Protein AF-A0A350V5U7-F1 (afdb_monomer_lite)

Sequence (129 aa):
MAKYIITFSILLFSSTVFSTGNGWLDVSGGTNSSVKTLCEFQNVLYAGGSFMNAGNNLSEKIARWDGAVWSSVGGGLNGDVNTLAVFNNELVAAGSFTAAGGTVAALNIAKWNGTTWTDLGSGLNGQVF

pLDDT: mean 86.07, std 17.78, range [37.72, 98.38]

Radius of gyration: 21.62 Å; chains: 1; bounding box: 31×35×88 Å

Structure (mmCIF, N/CA/C/O backbone):
data_AF-A0A350V5U7-F1
#
_entry.id   AF-A0A350V5U7-F1
#
loop_
_atom_site.group_PDB
_atom_site.id
_atom_site.type_symbol
_atom_site.label_atom_id
_atom_site.label_alt_id
_atom_site.label_comp_id
_atom_site.label_asym_id
_atom_site.label_entity_id
_atom_site.label_seq_id
_atom_site.pdbx_PDB_ins_code
_atom_site.Cartn_x
_atom_site.Cartn_y
_atom_site.Cartn_z
_atom_site.occupancy
_atom_site.B_iso_or_equiv
_atom_site.auth_seq_id
_atom_site.auth_comp_id
_atom_site.auth_asym_id
_atom_site.auth_atom_id
_atom_site.pdbx_PDB_model_num
ATOM 1 N N . MET A 1 1 ? 5.859 17.876 -71.887 1.00 47.66 1 MET A N 1
ATOM 2 C CA . MET A 1 1 ? 6.618 17.521 -70.669 1.00 47.66 1 MET A CA 1
ATOM 3 C C . MET A 1 1 ? 6.091 18.357 -69.515 1.00 47.66 1 MET A C 1
ATOM 5 O O . MET A 1 1 ? 6.338 19.551 -69.496 1.00 47.66 1 MET A O 1
ATOM 9 N N . ALA A 1 2 ? 5.349 17.751 -68.593 1.00 38.28 2 ALA A N 1
ATOM 10 C CA . ALA A 1 2 ? 5.038 18.321 -67.284 1.00 38.28 2 ALA A CA 1
ATOM 11 C C . ALA A 1 2 ? 4.915 17.136 -66.314 1.00 38.28 2 ALA A C 1
ATOM 13 O O . ALA A 1 2 ? 4.120 16.228 -66.547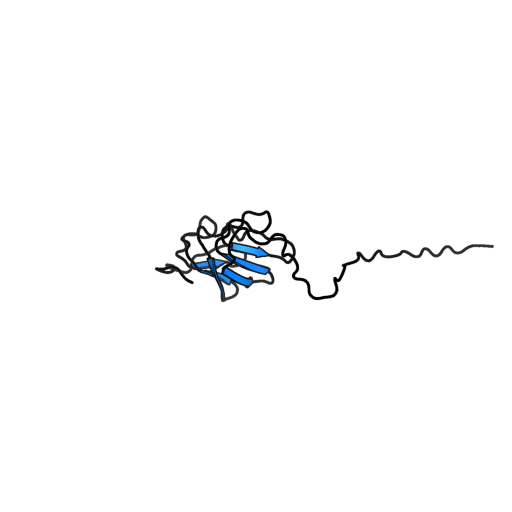 1.00 38.28 2 ALA A O 1
ATOM 14 N N . LYS A 1 3 ? 5.800 17.082 -65.314 1.00 42.59 3 LYS A N 1
ATOM 15 C CA . LYS A 1 3 ? 5.874 16.014 -64.308 1.00 42.59 3 LYS A CA 1
ATOM 16 C C . LYS A 1 3 ? 4.879 16.323 -63.186 1.00 42.59 3 LYS A C 1
ATOM 18 O O . LYS A 1 3 ? 4.998 17.367 -62.556 1.00 42.59 3 LYS A O 1
ATOM 23 N N . TYR A 1 4 ? 3.953 15.407 -62.912 1.00 37.72 4 TYR A N 1
ATOM 24 C CA . TYR A 1 4 ? 3.205 15.385 -61.654 1.00 37.72 4 TYR A CA 1
ATOM 25 C C . TYR A 1 4 ? 4.109 14.804 -60.559 1.00 37.72 4 TYR A C 1
ATOM 27 O O . TYR A 1 4 ? 4.621 13.695 -60.702 1.00 37.72 4 TYR A O 1
ATOM 35 N N . ILE A 1 5 ? 4.325 15.558 -59.480 1.00 49.19 5 ILE A N 1
ATOM 36 C CA . ILE A 1 5 ? 4.941 15.059 -58.247 1.00 49.19 5 ILE A CA 1
ATOM 37 C C . ILE A 1 5 ? 3.788 14.643 -57.334 1.00 49.19 5 ILE A C 1
ATOM 39 O O . ILE A 1 5 ? 3.045 15.493 -56.854 1.00 49.19 5 ILE A O 1
ATOM 43 N N . ILE A 1 6 ? 3.622 13.339 -57.121 1.00 44.66 6 ILE A N 1
ATOM 44 C CA . ILE A 1 6 ? 2.748 12.803 -56.076 1.00 44.66 6 ILE A CA 1
ATOM 45 C C . ILE A 1 6 ? 3.645 12.576 -54.859 1.00 44.66 6 ILE A C 1
ATOM 47 O O . ILE A 1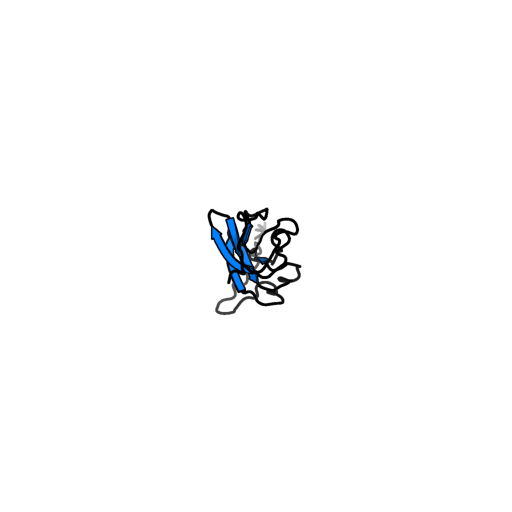 6 ? 4.498 11.691 -54.872 1.00 44.66 6 ILE A O 1
ATOM 51 N N . THR A 1 7 ? 3.508 13.398 -53.822 1.00 51.66 7 THR A N 1
ATOM 52 C CA . THR A 1 7 ? 4.152 13.149 -52.527 1.00 51.66 7 THR A CA 1
ATOM 53 C C . THR A 1 7 ? 3.405 12.037 -51.800 1.00 51.66 7 THR A C 1
ATOM 55 O O . THR A 1 7 ? 2.223 12.183 -51.496 1.00 51.66 7 THR A O 1
ATOM 58 N N . PHE A 1 8 ? 4.090 10.929 -51.518 1.00 39.34 8 PHE A N 1
ATOM 59 C CA . PHE A 1 8 ? 3.580 9.850 -50.676 1.00 39.34 8 PHE A CA 1
ATOM 60 C C . PHE A 1 8 ? 4.092 10.079 -49.250 1.00 39.34 8 PHE A C 1
ATOM 62 O O . PHE A 1 8 ? 5.259 9.835 -48.949 1.00 39.34 8 PHE A O 1
ATOM 69 N N . SER A 1 9 ? 3.242 10.619 -48.383 1.00 55.81 9 SER A N 1
ATOM 70 C CA . SER A 1 9 ? 3.550 10.768 -46.961 1.00 55.81 9 SER A CA 1
ATOM 71 C C . SER A 1 9 ? 3.483 9.389 -46.303 1.00 55.81 9 SER A C 1
ATOM 73 O O . SER A 1 9 ? 2.396 8.864 -46.075 1.00 55.81 9 SER A O 1
ATOM 75 N N . ILE A 1 10 ? 4.633 8.776 -46.018 1.00 49.53 10 ILE A N 1
ATOM 76 C CA . ILE A 1 10 ? 4.695 7.578 -45.173 1.00 49.53 10 ILE A CA 1
ATOM 77 C C . ILE A 1 10 ? 4.414 8.010 -43.731 1.00 49.53 10 ILE A C 1
ATOM 79 O O . ILE A 1 10 ? 5.184 8.751 -43.121 1.00 49.53 10 ILE A O 1
ATOM 83 N N . LEU A 1 11 ? 3.281 7.562 -43.192 1.00 48.47 11 LEU A N 1
ATOM 84 C CA . LEU A 1 11 ? 3.045 7.539 -41.754 1.00 48.47 11 LEU A CA 1
ATOM 85 C C . LEU A 1 11 ? 4.014 6.513 -41.157 1.00 48.47 11 LEU A C 1
ATOM 87 O O . LEU A 1 11 ? 3.899 5.316 -41.419 1.00 48.47 11 LEU A O 1
ATOM 91 N N . LEU A 1 12 ? 4.991 6.985 -40.382 1.00 48.94 12 LEU A N 1
ATOM 92 C CA . LEU A 1 12 ? 5.796 6.129 -39.518 1.00 48.94 12 LEU A CA 1
ATOM 93 C C . LEU A 1 12 ? 4.868 5.570 -38.437 1.00 48.94 12 LEU A C 1
ATOM 95 O O . LEU A 1 12 ? 4.570 6.240 -37.450 1.00 48.94 12 LEU A O 1
ATOM 99 N N . PHE A 1 13 ? 4.390 4.343 -38.628 1.00 47.31 13 PHE A N 1
ATOM 100 C CA . PHE A 1 13 ? 3.871 3.561 -37.518 1.00 47.31 13 PHE A CA 1
ATOM 101 C C . PHE A 1 13 ? 5.051 3.300 -36.584 1.00 47.31 13 PHE A C 1
ATOM 103 O O . PHE A 1 13 ? 5.994 2.599 -36.951 1.00 47.31 13 PHE A O 1
ATOM 110 N N . SER A 1 14 ? 5.021 3.919 -35.401 1.00 57.47 14 SER A N 1
ATOM 111 C CA . SER A 1 14 ? 5.878 3.522 -34.288 1.00 57.47 14 SER A CA 1
ATOM 112 C C . SER A 1 14 ? 5.710 2.018 -34.125 1.00 57.47 14 SER A C 1
ATOM 114 O O . SER A 1 14 ? 4.597 1.541 -33.900 1.00 57.47 14 SER A O 1
ATOM 116 N N . SER A 1 15 ? 6.782 1.262 -34.343 1.00 45.22 15 SER A N 1
ATOM 117 C CA . SER A 1 15 ? 6.756 -0.177 -34.160 1.00 45.22 15 SER A CA 1
ATOM 118 C C . SER A 1 15 ? 6.568 -0.442 -32.671 1.00 45.22 15 SER A C 1
ATOM 120 O O . SER A 1 15 ? 7.537 -0.464 -31.911 1.00 45.22 15 SER A O 1
ATOM 122 N N . THR A 1 16 ? 5.328 -0.662 -32.240 1.00 48.44 16 THR A N 1
ATOM 123 C CA . THR A 1 16 ? 5.105 -1.534 -31.098 1.00 48.44 16 THR A CA 1
ATOM 124 C C . THR A 1 16 ? 5.665 -2.881 -31.517 1.00 48.44 16 THR A C 1
ATOM 126 O O . THR A 1 16 ? 5.115 -3.585 -32.363 1.00 48.44 16 THR A O 1
ATOM 129 N N . VAL A 1 17 ? 6.840 -3.205 -30.988 1.00 52.09 17 VAL A N 1
ATOM 130 C CA . VAL A 1 17 ? 7.348 -4.565 -31.037 1.00 52.09 17 VAL A CA 1
ATOM 131 C C . VAL A 1 17 ? 6.345 -5.385 -30.234 1.00 52.09 17 VAL A C 1
ATOM 133 O O . VAL A 1 17 ? 6.397 -5.421 -29.009 1.00 52.09 17 VAL A O 1
ATOM 136 N N . PHE A 1 18 ? 5.377 -5.998 -30.909 1.00 50.81 18 PHE A N 1
ATOM 137 C CA . PHE A 1 18 ? 4.670 -7.131 -30.343 1.00 50.81 18 PHE A CA 1
ATOM 138 C C . PHE A 1 18 ? 5.709 -8.246 -30.271 1.00 50.81 18 PHE A C 1
ATOM 140 O O . PHE A 1 18 ? 5.997 -8.892 -31.279 1.00 50.81 18 PHE A O 1
ATOM 147 N N . SER A 1 19 ? 6.354 -8.419 -29.114 1.00 59.53 19 SER A N 1
ATOM 148 C CA . SER A 1 19 ? 7.165 -9.611 -28.921 1.00 59.53 19 SER A CA 1
ATOM 149 C C . SER A 1 19 ? 6.206 -10.798 -28.908 1.00 59.53 19 SER A C 1
ATOM 151 O O . SER A 1 19 ? 5.284 -10.919 -28.100 1.00 59.53 19 SER A O 1
ATOM 153 N N . THR A 1 20 ? 6.358 -11.645 -29.911 1.00 58.34 20 THR A N 1
ATOM 154 C CA . THR A 1 20 ? 5.646 -12.905 -30.010 1.00 58.34 20 THR A CA 1
ATOM 155 C C . THR A 1 20 ? 6.183 -13.851 -28.938 1.00 58.34 20 THR A C 1
ATOM 157 O O . THR A 1 20 ? 7.267 -14.402 -29.104 1.00 58.34 20 THR A O 1
ATOM 160 N N . GLY A 1 21 ? 5.401 -14.076 -27.881 1.00 52.41 21 GLY A N 1
ATOM 161 C CA . GLY A 1 21 ? 5.342 -15.364 -27.184 1.00 52.41 21 GLY A CA 1
ATOM 162 C C . GLY A 1 21 ? 6.279 -15.587 -25.988 1.00 52.41 21 GLY A C 1
ATOM 163 O O . GLY A 1 21 ? 7.495 -15.656 -26.117 1.00 52.41 21 GLY A O 1
ATOM 164 N N . ASN A 1 22 ? 5.649 -15.875 -24.843 1.00 63.88 22 ASN A N 1
ATOM 165 C CA . ASN A 1 22 ? 6.146 -16.730 -23.753 1.00 63.88 22 ASN A CA 1
ATOM 166 C C . ASN A 1 22 ? 7.359 -16.252 -22.930 1.00 63.88 22 ASN A C 1
ATOM 168 O O . ASN A 1 22 ? 8.102 -17.081 -22.406 1.00 63.88 22 ASN A O 1
ATOM 172 N N . GLY A 1 23 ? 7.538 -14.943 -22.754 1.00 72.81 23 GLY A N 1
ATOM 173 C CA . GLY A 1 23 ? 8.482 -14.396 -21.776 1.00 72.81 23 GLY A CA 1
ATOM 174 C C . GLY A 1 23 ? 7.758 -13.717 -20.619 1.00 72.81 23 GLY A C 1
ATOM 175 O O . GLY A 1 23 ? 6.843 -12.931 -20.852 1.00 72.81 23 GLY A O 1
ATOM 176 N N . TRP A 1 24 ? 8.177 -13.986 -19.380 1.00 79.69 24 TRP A N 1
ATOM 177 C CA . TRP A 1 24 ? 7.844 -13.102 -18.261 1.00 79.69 24 TRP A CA 1
ATOM 178 C C . TRP A 1 24 ? 8.412 -11.714 -18.565 1.00 79.69 24 TRP A C 1
ATOM 180 O O . TRP A 1 24 ? 9.614 -11.576 -18.794 1.00 79.69 24 TRP A O 1
ATOM 190 N N . LEU A 1 25 ? 7.540 -10.707 -18.615 1.00 78.50 25 LEU A N 1
ATOM 191 C CA . LEU A 1 25 ? 7.949 -9.315 -18.766 1.00 78.50 25 LEU A CA 1
ATOM 192 C C . LEU A 1 25 ? 8.256 -8.737 -17.388 1.00 78.50 25 LEU A C 1
ATOM 194 O O . LEU A 1 25 ? 7.525 -8.990 -16.429 1.00 78.50 25 LEU A O 1
ATOM 198 N N . ASP A 1 26 ? 9.334 -7.961 -17.300 1.00 82.56 26 ASP A N 1
ATOM 199 C CA . ASP A 1 26 ? 9.603 -7.184 -16.097 1.00 82.56 26 ASP A CA 1
ATOM 200 C C . ASP A 1 26 ? 8.504 -6.131 -15.901 1.00 82.56 26 ASP A C 1
ATOM 202 O O . ASP A 1 26 ? 8.070 -5.476 -16.849 1.00 82.56 26 ASP A O 1
ATOM 206 N N . VAL A 1 27 ? 8.079 -5.953 -14.655 1.00 83.75 27 VAL A N 1
ATOM 207 C CA . VAL A 1 27 ? 7.104 -4.932 -14.253 1.00 83.75 27 VAL A CA 1
ATOM 208 C C . VAL A 1 27 ? 7.834 -3.692 -13.747 1.00 83.75 27 VAL A C 1
ATOM 210 O O . VAL A 1 27 ? 7.512 -3.165 -12.692 1.00 83.75 27 VAL A O 1
ATOM 213 N N . SER A 1 28 ? 8.849 -3.226 -14.471 1.00 85.25 28 SER A N 1
ATOM 214 C CA . SER A 1 28 ? 9.599 -2.005 -14.144 1.00 85.25 28 SER A CA 1
ATOM 215 C C . SER A 1 28 ? 10.310 -2.049 -12.780 1.00 85.25 28 SER A C 1
ATOM 217 O O . SER A 1 28 ? 10.180 -1.128 -11.967 1.00 85.25 28 SER A O 1
ATOM 219 N N . GLY A 1 29 ? 11.078 -3.114 -12.527 1.00 83.94 29 GLY A N 1
ATOM 220 C CA . GLY A 1 29 ? 11.985 -3.218 -11.375 1.00 83.94 29 GLY A CA 1
ATOM 221 C C . GLY A 1 29 ? 11.395 -3.810 -10.089 1.00 83.94 29 GLY A C 1
ATOM 222 O O . GLY A 1 29 ? 12.096 -3.862 -9.079 1.00 83.94 29 GLY A O 1
ATOM 223 N N . GLY A 1 30 ? 10.144 -4.281 -10.113 1.00 88.25 30 GLY A N 1
ATOM 224 C CA . GLY A 1 30 ? 9.535 -5.058 -9.023 1.00 88.25 30 GLY A CA 1
ATOM 225 C C . GLY A 1 30 ? 9.565 -4.370 -7.650 1.00 88.25 30 GLY A C 1
ATOM 226 O O . GLY A 1 30 ? 9.380 -3.159 -7.552 1.00 88.25 30 GLY A O 1
ATOM 227 N N . THR A 1 31 ? 9.779 -5.139 -6.578 1.00 92.69 31 THR A N 1
ATOM 228 C CA . THR A 1 31 ? 9.863 -4.648 -5.189 1.00 92.69 31 THR A CA 1
ATOM 229 C C . THR A 1 31 ? 11.153 -5.101 -4.508 1.00 92.69 31 THR A C 1
ATOM 231 O O . THR A 1 31 ? 11.705 -6.153 -4.824 1.00 92.69 31 THR A O 1
ATOM 234 N N . ASN A 1 32 ? 11.627 -4.343 -3.514 1.00 95.12 32 ASN A N 1
ATOM 235 C CA . ASN A 1 32 ? 12.867 -4.667 -2.785 1.00 95.12 32 ASN A CA 1
ATOM 236 C C . ASN A 1 32 ? 12.705 -5.673 -1.627 1.00 95.12 32 ASN A C 1
ATOM 238 O O . ASN A 1 32 ? 13.650 -5.921 -0.882 1.00 95.12 32 ASN A O 1
ATOM 242 N N . SER A 1 33 ? 11.507 -6.221 -1.439 1.00 96.50 33 SER A N 1
ATOM 243 C CA . SER A 1 33 ? 11.204 -7.279 -0.472 1.00 96.50 33 SER A CA 1
ATOM 244 C C . SER A 1 33 ? 9.965 -8.051 -0.929 1.00 96.50 33 SER A C 1
ATOM 246 O O . SER A 1 33 ? 9.424 -7.781 -2.004 1.00 96.50 33 SER A O 1
ATOM 248 N N . SER A 1 34 ? 9.509 -8.999 -0.108 1.00 95.94 34 SER A N 1
ATOM 249 C CA . SER A 1 34 ? 8.363 -9.856 -0.411 1.00 95.94 34 SER A CA 1
ATOM 250 C C . SER A 1 34 ? 7.092 -9.057 -0.719 1.00 95.94 34 SER A C 1
ATOM 252 O O . SER A 1 34 ? 6.682 -8.186 0.056 1.00 95.94 34 SER A O 1
ATOM 254 N N . VAL A 1 35 ? 6.465 -9.401 -1.844 1.00 97.31 35 VAL A N 1
ATOM 255 C CA . VAL A 1 35 ? 5.054 -9.123 -2.122 1.00 97.31 35 VAL A CA 1
ATOM 256 C C . VAL A 1 35 ? 4.257 -10.285 -1.545 1.00 97.31 35 VAL A C 1
ATOM 258 O O . VAL A 1 35 ? 4.539 -11.441 -1.857 1.00 97.31 35 VAL A O 1
ATOM 261 N N . LYS A 1 36 ? 3.294 -9.982 -0.679 1.00 97.75 36 LYS A N 1
ATOM 262 C CA . LYS A 1 36 ? 2.437 -10.972 -0.014 1.00 97.75 36 LYS A CA 1
ATOM 263 C C . LYS A 1 36 ? 1.076 -11.093 -0.690 1.00 97.75 36 LYS A C 1
ATOM 265 O O . LYS A 1 36 ? 0.457 -12.147 -0.632 1.00 97.75 36 LYS A O 1
ATOM 270 N N . THR A 1 37 ? 0.627 -10.026 -1.347 1.00 98.31 37 THR A N 1
ATOM 271 C CA . THR A 1 37 ? -0.701 -9.949 -1.955 1.00 98.31 37 THR A CA 1
ATOM 272 C C . THR A 1 37 ? -0.713 -9.043 -3.184 1.00 98.31 37 THR A C 1
ATOM 274 O O . THR A 1 37 ? 0.051 -8.076 -3.272 1.00 98.31 37 THR A O 1
ATOM 277 N N . LEU A 1 38 ? -1.602 -9.362 -4.125 1.00 97.81 38 LEU A N 1
ATOM 278 C CA . LEU A 1 38 ? -1.896 -8.585 -5.322 1.00 97.81 38 LEU A CA 1
ATOM 279 C C . LEU A 1 38 ? -3.413 -8.420 -5.452 1.00 97.81 38 LEU A C 1
ATOM 281 O O . LEU A 1 38 ? -4.158 -9.374 -5.233 1.00 97.81 38 LEU A O 1
ATOM 285 N N . CYS A 1 39 ? -3.872 -7.230 -5.831 1.00 98.19 39 CYS A N 1
ATOM 286 C CA . CYS A 1 39 ? -5.293 -6.953 -6.029 1.00 98.19 39 CYS A CA 1
ATOM 287 C C . CYS A 1 39 ? -5.493 -5.901 -7.122 1.00 98.19 39 CYS A C 1
ATOM 289 O O . CYS A 1 39 ? -4.805 -4.884 -7.134 1.00 98.19 39 CYS A O 1
ATOM 291 N N . GLU A 1 40 ? -6.426 -6.129 -8.043 1.00 98.06 40 GLU A N 1
ATOM 292 C CA . GLU A 1 40 ? -6.815 -5.118 -9.024 1.00 98.06 40 GLU A CA 1
ATOM 293 C C . GLU A 1 40 ? -7.894 -4.202 -8.437 1.00 98.06 40 GLU A C 1
ATOM 295 O O . GLU A 1 40 ? -8.902 -4.669 -7.906 1.00 98.06 40 GLU A O 1
ATOM 300 N N . PHE A 1 41 ? -7.699 -2.891 -8.563 1.00 98.12 41 PHE A N 1
ATOM 301 C CA . PHE A 1 41 ? -8.684 -1.885 -8.183 1.00 98.12 41 PHE A CA 1
ATOM 302 C C . PHE A 1 41 ? -8.648 -0.724 -9.178 1.00 98.12 41 PHE A C 1
ATOM 304 O O . PHE A 1 41 ? -7.593 -0.145 -9.419 1.00 98.12 41 PHE A O 1
ATOM 311 N N . GLN A 1 42 ? -9.798 -0.386 -9.772 1.00 96.50 42 GLN A N 1
ATOM 312 C CA . GLN A 1 42 ? -9.926 0.690 -10.772 1.00 96.50 42 GLN A CA 1
ATOM 313 C C . GLN A 1 42 ? -8.931 0.567 -11.946 1.00 96.50 42 GLN A C 1
ATOM 315 O O . GLN A 1 42 ? -8.317 1.552 -12.348 1.00 96.50 42 GLN A O 1
ATOM 320 N N . ASN A 1 43 ? -8.777 -0.643 -12.499 1.00 96.06 43 ASN A N 1
ATOM 321 C CA . ASN A 1 43 ? -7.847 -0.975 -13.592 1.00 96.06 43 ASN A CA 1
ATOM 322 C C . ASN A 1 43 ? -6.365 -0.715 -13.264 1.00 96.06 43 ASN A C 1
ATOM 324 O O . ASN A 1 43 ? -5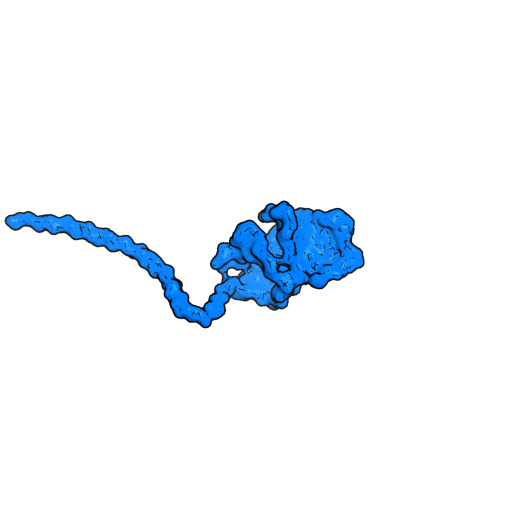.543 -0.531 -14.161 1.00 96.06 43 ASN A O 1
ATOM 328 N N . VAL A 1 44 ? -6.023 -0.681 -11.978 1.00 96.81 44 VAL A N 1
ATOM 329 C CA . VAL A 1 44 ? -4.656 -0.530 -11.488 1.00 96.81 44 VAL A CA 1
ATOM 330 C C . VAL A 1 44 ? -4.324 -1.744 -10.629 1.00 96.81 44 VAL A C 1
ATOM 332 O O . VAL A 1 44 ? -5.131 -2.169 -9.798 1.00 96.81 44 VAL A O 1
ATOM 335 N N . LEU A 1 45 ? -3.131 -2.311 -10.819 1.00 96.94 45 LEU A N 1
ATOM 336 C CA . LEU A 1 45 ? -2.659 -3.426 -10.002 1.00 96.94 45 LEU A CA 1
ATOM 337 C C . LEU A 1 45 ? -2.041 -2.889 -8.714 1.00 96.94 45 LEU A C 1
ATOM 339 O O . LEU A 1 45 ? -1.093 -2.111 -8.756 1.00 96.94 45 LEU A O 1
ATOM 343 N N . TYR A 1 46 ? -2.536 -3.338 -7.571 1.00 98.31 46 TYR A N 1
ATOM 344 C CA . TYR A 1 46 ? -1.976 -3.034 -6.263 1.00 98.31 46 TYR A CA 1
ATOM 345 C C . TYR A 1 46 ? -1.174 -4.219 -5.748 1.00 98.31 46 TYR A C 1
ATOM 347 O O . TYR A 1 46 ? -1.619 -5.362 -5.836 1.00 98.31 46 TYR A O 1
ATOM 355 N N . ALA A 1 47 ? -0.011 -3.932 -5.175 1.00 98.19 47 ALA A N 1
ATOM 356 C CA . ALA A 1 47 ? 0.835 -4.894 -4.489 1.00 98.19 47 ALA A CA 1
ATOM 357 C C . ALA A 1 47 ? 0.967 -4.505 -3.022 1.00 98.19 47 ALA A C 1
ATOM 359 O O . ALA A 1 47 ? 1.283 -3.355 -2.721 1.00 98.19 47 ALA A O 1
ATOM 360 N N . GLY A 1 48 ? 0.743 -5.463 -2.124 1.00 98.19 48 GLY A N 1
ATOM 361 C CA . GLY A 1 48 ? 0.956 -5.328 -0.685 1.00 98.19 48 GLY A CA 1
ATOM 362 C C . GLY A 1 48 ? 2.022 -6.306 -0.199 1.00 98.19 48 GLY A C 1
ATOM 363 O O . GLY A 1 48 ? 2.133 -7.420 -0.717 1.00 98.19 48 GLY A O 1
ATOM 364 N N . GLY A 1 49 ? 2.834 -5.904 0.775 1.00 98.12 49 GLY A N 1
ATOM 365 C CA . GLY A 1 49 ? 3.853 -6.783 1.340 1.00 98.12 49 GLY A CA 1
ATOM 366 C C . GLY A 1 49 ? 4.732 -6.121 2.393 1.00 98.12 49 GLY A C 1
ATOM 367 O O . GLY A 1 49 ? 4.311 -5.200 3.090 1.00 98.12 49 GLY A O 1
ATOM 368 N N . SER A 1 50 ? 5.974 -6.597 2.494 1.00 97.75 50 SER A N 1
ATOM 369 C CA . SER A 1 50 ? 6.974 -6.118 3.465 1.00 97.75 50 SER A CA 1
ATOM 370 C C . SER A 1 50 ? 7.999 -5.151 2.853 1.00 97.75 50 SER A C 1
ATOM 372 O O . SER A 1 50 ? 8.982 -4.785 3.502 1.00 97.75 50 SER A O 1
ATOM 374 N N . PHE A 1 51 ? 7.810 -4.719 1.605 1.00 97.56 51 PHE A N 1
ATOM 375 C CA . PHE A 1 51 ? 8.750 -3.858 0.878 1.00 97.56 51 PHE A CA 1
ATOM 376 C C . PHE A 1 51 ? 8.711 -2.389 1.321 1.00 97.56 51 PHE A C 1
ATOM 378 O O . PHE A 1 51 ? 7.780 -1.932 1.985 1.00 97.56 51 PHE A O 1
ATOM 385 N N . MET A 1 52 ? 9.775 -1.657 0.999 1.00 97.25 52 MET A N 1
ATOM 386 C CA . MET A 1 52 ? 9.852 -0.195 1.153 1.00 97.25 52 MET A CA 1
ATOM 387 C C . MET A 1 52 ? 9.879 0.509 -0.201 1.00 97.25 52 MET A C 1
ATOM 389 O O . MET A 1 52 ? 9.491 1.668 -0.308 1.00 97.25 52 MET A O 1
ATOM 393 N N . ASN A 1 53 ? 10.320 -0.189 -1.245 1.00 96.19 53 ASN A N 1
ATOM 394 C CA . ASN A 1 53 ? 10.466 0.363 -2.579 1.00 96.19 53 ASN A CA 1
ATOM 395 C C . ASN A 1 53 ? 9.763 -0.536 -3.590 1.00 96.19 53 ASN A C 1
ATOM 397 O O . ASN A 1 53 ? 9.851 -1.765 -3.502 1.00 96.19 53 ASN A O 1
ATOM 401 N N . ALA A 1 54 ? 9.110 0.109 -4.553 1.00 95.44 54 ALA A N 1
ATOM 402 C CA . ALA A 1 54 ? 8.574 -0.510 -5.754 1.00 95.44 54 ALA A CA 1
ATOM 403 C C . ALA A 1 54 ? 9.096 0.276 -6.965 1.00 95.44 54 ALA A C 1
ATOM 405 O O . ALA A 1 54 ? 8.971 1.505 -7.025 1.00 95.44 54 ALA A O 1
ATOM 406 N N . GLY A 1 55 ? 9.763 -0.418 -7.884 1.00 91.19 55 GLY A N 1
ATOM 407 C CA . GLY A 1 55 ? 10.654 0.199 -8.860 1.00 91.19 55 GLY A CA 1
ATOM 408 C C . GLY A 1 55 ? 11.695 1.090 -8.169 1.00 91.19 55 GLY A C 1
ATOM 409 O O . GLY A 1 55 ? 12.295 0.714 -7.162 1.00 91.19 55 GLY A O 1
ATOM 410 N N . ASN A 1 56 ? 11.860 2.313 -8.673 1.00 88.38 56 ASN A N 1
ATOM 411 C CA . ASN A 1 56 ? 12.787 3.309 -8.118 1.00 88.38 56 ASN A CA 1
ATOM 412 C C . ASN A 1 56 ? 12.135 4.263 -7.098 1.00 88.38 56 ASN A C 1
ATOM 414 O O . ASN A 1 56 ? 12.752 5.250 -6.701 1.00 88.38 56 ASN A O 1
ATOM 418 N N . ASN A 1 57 ? 10.893 3.995 -6.679 1.00 89.31 57 ASN A N 1
ATOM 419 C CA . ASN A 1 57 ? 10.108 4.893 -5.833 1.00 89.31 57 ASN A CA 1
ATOM 420 C C . ASN A 1 57 ? 9.917 4.322 -4.423 1.00 89.31 57 ASN A C 1
ATOM 422 O O . ASN A 1 57 ? 9.704 3.120 -4.245 1.00 89.31 57 ASN A O 1
ATOM 426 N N . LEU A 1 58 ? 9.935 5.196 -3.412 1.00 93.06 58 LEU A N 1
ATOM 427 C CA . LEU A 1 58 ? 9.501 4.851 -2.056 1.00 93.06 58 LEU A CA 1
ATOM 428 C C . LEU A 1 58 ? 7.996 4.550 -2.084 1.00 93.06 58 LEU A C 1
ATOM 430 O O . LEU A 1 58 ? 7.195 5.416 -2.431 1.00 93.06 58 LEU A O 1
ATOM 434 N N . SER A 1 59 ? 7.626 3.317 -1.750 1.00 94.31 59 SER A N 1
ATOM 435 C CA . SER A 1 59 ? 6.248 2.818 -1.730 1.00 94.31 59 SER A CA 1
ATOM 436 C C . SER A 1 59 ? 6.106 1.920 -0.506 1.00 94.31 59 SER A C 1
ATOM 438 O O . SER A 1 59 ? 6.360 0.720 -0.564 1.00 94.31 59 SER A O 1
ATOM 440 N N . GLU A 1 60 ? 5.830 2.527 0.644 1.00 95.56 60 GLU A N 1
ATOM 441 C CA . GLU A 1 60 ? 5.894 1.851 1.940 1.00 95.56 60 GLU A CA 1
ATOM 442 C C . GLU A 1 60 ? 4.786 0.800 2.061 1.00 95.56 60 GLU A C 1
ATOM 444 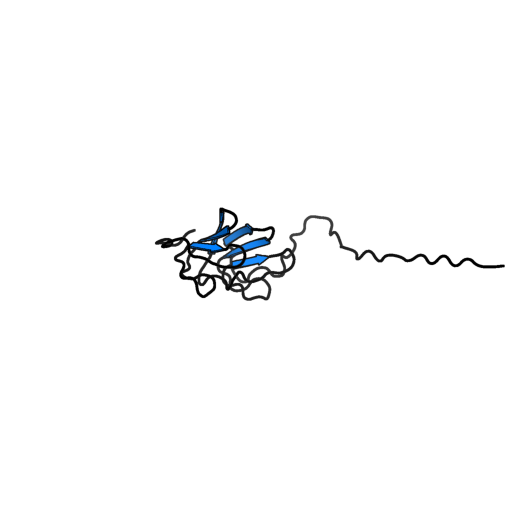O O . GLU A 1 60 ? 3.619 1.134 2.276 1.00 95.56 60 GLU A O 1
ATOM 449 N N . LYS A 1 61 ? 5.163 -0.479 1.915 1.00 97.94 61 LYS A N 1
ATOM 450 C CA . LYS A 1 61 ? 4.333 -1.679 2.148 1.00 97.94 61 LYS A CA 1
ATOM 451 C C . LYS A 1 61 ? 3.155 -1.875 1.189 1.00 97.94 61 LYS A C 1
ATOM 453 O O . LYS A 1 61 ? 2.615 -2.979 1.117 1.00 97.94 61 LYS A O 1
ATOM 458 N N . ILE A 1 62 ? 2.803 -0.852 0.417 1.00 98.38 62 ILE A N 1
ATOM 459 C CA . ILE A 1 62 ? 1.833 -0.907 -0.670 1.00 98.38 62 ILE A CA 1
ATOM 460 C C . ILE A 1 62 ? 2.303 -0.056 -1.857 1.00 98.38 62 ILE A C 1
ATOM 462 O O . ILE A 1 62 ? 2.832 1.046 -1.690 1.00 98.38 62 ILE A O 1
ATOM 466 N N . ALA A 1 63 ? 2.088 -0.558 -3.068 1.00 98.00 63 ALA A N 1
ATOM 467 C CA . ALA A 1 63 ? 2.384 0.135 -4.316 1.00 98.00 63 ALA A CA 1
ATOM 468 C C . ALA A 1 63 ? 1.287 -0.137 -5.345 1.00 98.00 63 ALA A C 1
ATOM 470 O O . ALA A 1 63 ? 0.599 -1.154 -5.266 1.00 98.00 63 ALA A O 1
ATOM 471 N N . ARG A 1 64 ? 1.143 0.758 -6.323 1.00 97.44 64 ARG A N 1
ATOM 472 C CA . ARG A 1 64 ? 0.232 0.596 -7.460 1.00 97.44 64 ARG A CA 1
ATOM 473 C C . ARG A 1 64 ? 0.991 0.642 -8.784 1.00 97.44 64 ARG A C 1
ATOM 475 O O . ARG A 1 64 ? 1.925 1.434 -8.904 1.00 97.44 64 ARG A O 1
ATOM 482 N N . TRP A 1 65 ? 0.574 -0.158 -9.756 1.00 96.50 65 TRP A N 1
ATOM 483 C CA . TRP A 1 65 ? 1.147 -0.248 -11.096 1.00 96.50 65 TRP A CA 1
ATOM 484 C C . TRP A 1 65 ? 0.087 0.056 -12.148 1.00 96.50 65 TRP A C 1
ATOM 486 O O . TRP A 1 65 ? -0.957 -0.597 -12.201 1.00 96.50 65 TRP A O 1
ATOM 496 N N . ASP A 1 66 ? 0.366 1.057 -12.977 1.00 92.94 66 ASP A N 1
ATOM 497 C CA . ASP A 1 66 ? -0.536 1.581 -14.012 1.00 92.94 66 ASP A CA 1
ATOM 498 C C . ASP A 1 66 ? -0.324 0.950 -15.401 1.00 92.94 66 ASP A C 1
ATOM 500 O O . ASP A 1 66 ? -0.868 1.427 -16.395 1.00 92.94 66 ASP A O 1
ATOM 504 N N . GLY A 1 67 ? 0.486 -0.107 -15.482 1.00 91.31 67 GLY A N 1
ATOM 505 C CA . GLY A 1 67 ? 0.909 -0.717 -16.742 1.00 91.31 67 GLY A CA 1
ATOM 506 C C . GLY A 1 67 ? 2.298 -0.277 -17.212 1.00 91.31 67 GLY A C 1
ATOM 507 O O . GLY A 1 67 ? 2.853 -0.899 -18.116 1.00 91.31 67 GLY A O 1
ATOM 508 N N . ALA A 1 68 ? 2.881 0.756 -16.597 1.00 90.81 68 ALA A N 1
ATOM 509 C CA . ALA A 1 68 ? 4.204 1.263 -16.950 1.00 90.81 68 ALA A CA 1
ATOM 510 C C . ALA A 1 68 ? 5.103 1.490 -15.728 1.00 90.81 68 ALA A C 1
ATOM 512 O O . ALA A 1 68 ? 6.279 1.121 -15.761 1.00 90.81 68 ALA A O 1
ATOM 513 N N . VAL A 1 69 ? 4.587 2.072 -14.644 1.00 92.12 69 VAL A N 1
ATOM 514 C CA . VAL A 1 69 ? 5.392 2.478 -13.484 1.00 92.12 69 VAL A CA 1
ATOM 515 C C . VAL A 1 69 ? 4.746 2.099 -12.156 1.00 92.12 69 VAL A C 1
ATOM 517 O O . VAL A 1 69 ? 3.532 2.168 -11.979 1.00 92.12 69 VAL A O 1
ATOM 520 N N . TRP A 1 70 ? 5.586 1.734 -11.185 1.00 96.19 70 TRP A N 1
ATOM 521 C CA . TRP A 1 70 ? 5.171 1.609 -9.789 1.00 96.19 70 TRP A CA 1
ATOM 522 C C . TRP A 1 70 ? 5.142 2.973 -9.103 1.00 96.19 70 TRP A C 1
ATOM 524 O O . TRP A 1 70 ? 6.080 3.765 -9.224 1.00 96.19 70 TRP A O 1
ATOM 534 N N . SER A 1 71 ? 4.080 3.224 -8.342 1.00 95.69 71 SER A N 1
ATOM 535 C CA . SER A 1 71 ? 3.874 4.445 -7.560 1.00 95.69 71 SER A CA 1
ATOM 536 C C . SER A 1 71 ? 3.393 4.138 -6.141 1.00 95.69 71 SER A C 1
ATOM 538 O O . SER A 1 71 ? 2.704 3.143 -5.908 1.00 95.69 71 SER A O 1
ATOM 540 N N . SER A 1 72 ? 3.693 5.042 -5.206 1.00 95.88 72 SER A N 1
ATOM 541 C CA . SER A 1 72 ? 3.176 4.996 -3.832 1.00 95.88 72 SER A CA 1
ATOM 542 C C . SER A 1 72 ? 1.653 5.176 -3.786 1.00 95.88 72 SER A C 1
ATOM 544 O O . SER A 1 72 ? 1.068 5.860 -4.632 1.00 95.88 72 SER A O 1
ATOM 546 N N . VAL A 1 73 ? 1.007 4.594 -2.771 1.00 97.75 73 VAL A N 1
ATOM 547 C CA . VAL A 1 73 ? -0.442 4.706 -2.539 1.00 97.75 73 VAL A CA 1
ATOM 548 C C . VAL A 1 73 ? -0.705 5.531 -1.288 1.00 97.75 73 VAL A C 1
ATOM 550 O O . VAL A 1 73 ? -0.641 5.031 -0.166 1.00 97.75 73 VAL A O 1
ATOM 553 N N . GLY A 1 74 ? -1.012 6.813 -1.485 1.00 95.88 74 GLY A N 1
ATOM 554 C CA . GLY A 1 74 ? -1.508 7.682 -0.417 1.00 95.88 74 GLY A CA 1
ATOM 555 C C . GLY A 1 74 ? -0.576 7.822 0.787 1.00 95.88 74 GLY A C 1
ATOM 556 O O . GLY A 1 74 ? -1.077 8.008 1.885 1.00 95.88 74 GLY A O 1
ATOM 557 N N . GLY A 1 75 ? 0.742 7.687 0.602 1.00 95.12 75 GLY A N 1
ATOM 558 C CA . GLY A 1 75 ? 1.732 7.726 1.687 1.00 95.12 75 GLY A CA 1
ATOM 559 C C . GLY A 1 75 ? 2.082 6.364 2.297 1.00 95.12 75 GLY A C 1
ATOM 560 O O . GLY A 1 75 ? 2.955 6.313 3.149 1.00 95.12 75 GLY A O 1
ATOM 561 N N . GLY A 1 76 ? 1.459 5.271 1.847 1.00 97.06 76 GLY A N 1
ATOM 562 C CA . GLY A 1 76 ? 1.787 3.910 2.278 1.00 97.06 76 GLY A CA 1
ATOM 563 C C . GLY A 1 76 ? 1.211 3.512 3.640 1.00 97.06 76 GLY A C 1
ATOM 564 O O . GLY A 1 76 ? 0.311 4.169 4.170 1.00 97.06 76 GLY A O 1
ATOM 565 N N . LEU A 1 77 ? 1.701 2.397 4.185 1.00 97.75 77 LEU A N 1
ATOM 566 C CA . LEU A 1 77 ? 1.348 1.892 5.516 1.00 97.75 77 LEU A CA 1
ATOM 567 C C . LEU A 1 77 ? 2.617 1.678 6.346 1.00 97.75 77 LEU A C 1
ATOM 569 O O . LEU A 1 77 ? 3.654 1.273 5.824 1.00 97.75 77 LEU A O 1
ATOM 573 N N . ASN A 1 78 ? 2.525 1.903 7.659 1.00 97.12 78 ASN A N 1
ATOM 574 C CA . ASN A 1 78 ? 3.683 1.824 8.560 1.00 97.12 78 ASN A CA 1
ATOM 575 C C . ASN A 1 78 ? 4.070 0.390 8.973 1.00 97.12 78 ASN A C 1
ATOM 577 O O . ASN A 1 78 ? 4.925 0.201 9.838 1.00 97.12 78 ASN A O 1
ATOM 581 N N . GLY A 1 79 ? 3.431 -0.616 8.383 1.00 97.00 79 GLY A N 1
ATOM 582 C CA . GLY A 1 79 ? 3.634 -2.021 8.689 1.00 97.00 79 GLY A CA 1
ATOM 583 C C . GLY A 1 79 ? 3.153 -2.913 7.551 1.00 97.00 79 GLY A C 1
ATOM 584 O O . GLY A 1 79 ? 2.590 -2.439 6.565 1.00 97.00 79 GLY A O 1
ATOM 585 N N . ASP A 1 80 ? 3.421 -4.207 7.673 1.00 97.69 80 ASP A N 1
ATOM 586 C CA . ASP A 1 80 ? 3.219 -5.161 6.586 1.00 97.69 80 ASP A CA 1
ATOM 587 C C . ASP A 1 80 ? 1.760 -5.252 6.142 1.00 97.69 80 ASP A C 1
ATOM 589 O O . ASP A 1 80 ? 0.852 -5.373 6.966 1.00 97.69 80 ASP A O 1
ATOM 593 N N . VAL A 1 81 ? 1.554 -5.278 4.826 1.00 98.31 81 VAL A N 1
ATOM 594 C CA . VAL A 1 81 ? 0.266 -5.624 4.221 1.00 98.31 81 VAL A CA 1
ATOM 595 C C . VAL A 1 81 ? 0.302 -7.103 3.869 1.00 98.31 81 VAL A C 1
ATOM 597 O O . VAL A 1 81 ? 1.089 -7.521 3.020 1.00 98.31 81 VAL A O 1
ATOM 600 N N . ASN A 1 82 ? -0.530 -7.900 4.533 1.00 98.06 82 ASN A N 1
ATOM 601 C CA . ASN A 1 82 ? -0.592 -9.341 4.293 1.00 98.06 82 ASN A CA 1
ATOM 602 C C . ASN A 1 82 ? -1.677 -9.682 3.266 1.00 98.06 82 ASN A C 1
ATOM 604 O O . ASN A 1 82 ? -1.471 -10.565 2.440 1.00 98.06 82 ASN A O 1
ATOM 608 N N . THR A 1 83 ? -2.774 -8.916 3.238 1.00 97.94 83 THR A N 1
ATOM 609 C CA . THR A 1 83 ? -3.874 -9.130 2.296 1.00 97.94 83 THR A CA 1
ATOM 610 C C . THR A 1 83 ? -4.493 -7.824 1.787 1.00 97.94 83 THR A C 1
ATOM 612 O O . THR A 1 83 ? -4.433 -6.777 2.439 1.00 97.94 83 THR A O 1
ATOM 615 N N . LEU A 1 84 ? -5.065 -7.901 0.585 1.00 98.38 84 LEU A N 1
ATOM 616 C CA . LEU A 1 84 ? -5.766 -6.827 -0.115 1.00 98.38 84 LEU A CA 1
ATOM 617 C C . LEU A 1 84 ? -7.069 -7.399 -0.680 1.00 98.38 84 LEU A C 1
ATOM 619 O O . LEU A 1 84 ? -7.070 -8.497 -1.235 1.00 98.38 84 LEU A O 1
ATOM 623 N N . ALA A 1 85 ? -8.160 -6.650 -0.579 1.00 97.94 85 ALA A N 1
ATOM 624 C CA . ALA A 1 85 ? -9.445 -7.022 -1.164 1.00 97.94 85 ALA A CA 1
ATOM 625 C C . ALA A 1 85 ? -10.206 -5.782 -1.632 1.00 97.94 85 ALA A C 1
ATOM 627 O O . ALA A 1 85 ? -10.052 -4.712 -1.055 1.00 97.94 85 ALA A O 1
ATOM 628 N N . VAL A 1 86 ? -11.069 -5.921 -2.637 1.00 98.19 86 VAL A N 1
ATOM 629 C CA . VAL A 1 86 ? -11.997 -4.851 -3.023 1.00 98.19 86 VAL A CA 1
ATOM 630 C C . VAL A 1 86 ? -13.360 -5.112 -2.400 1.00 98.19 86 VAL A C 1
ATOM 632 O O . VAL A 1 86 ? -13.928 -6.193 -2.552 1.00 98.19 86 VAL A O 1
ATOM 635 N N . PHE A 1 87 ? -13.907 -4.104 -1.728 1.00 96.25 87 PHE A N 1
ATOM 636 C CA . PHE A 1 87 ? -15.257 -4.123 -1.178 1.00 96.25 87 PHE A CA 1
ATOM 637 C C . PHE A 1 87 ? -15.911 -2.760 -1.394 1.00 96.25 87 PHE A C 1
ATOM 639 O O . PHE A 1 87 ? -15.312 -1.736 -1.087 1.00 96.25 87 PHE A O 1
ATOM 646 N N . ASN A 1 88 ? -17.130 -2.732 -1.941 1.00 96.19 88 ASN A N 1
ATOM 647 C CA . ASN A 1 88 ? -17.886 -1.498 -2.202 1.00 96.19 88 ASN A CA 1
ATOM 648 C C . ASN A 1 88 ? -17.098 -0.407 -2.953 1.00 96.19 88 ASN A C 1
ATOM 650 O O . ASN A 1 88 ? -17.203 0.774 -2.632 1.00 96.19 88 ASN A O 1
ATOM 654 N N . ASN A 1 89 ? -16.334 -0.801 -3.978 1.00 96.81 89 ASN A N 1
ATOM 655 C CA . ASN A 1 89 ? -15.495 0.113 -4.760 1.00 96.81 89 ASN A CA 1
ATOM 656 C C . ASN A 1 89 ? -14.427 0.844 -3.917 1.00 96.81 89 ASN A C 1
ATOM 658 O O . ASN A 1 89 ? -14.000 1.946 -4.258 1.00 96.81 89 ASN A O 1
ATOM 662 N N . GLU A 1 90 ? -13.970 0.210 -2.841 1.00 97.81 90 GLU A N 1
ATOM 663 C CA . GLU A 1 90 ? -12.824 0.625 -2.041 1.00 97.81 90 GLU A CA 1
ATOM 664 C C . GLU A 1 90 ? -11.839 -0.547 -1.938 1.00 97.81 90 GLU A C 1
ATOM 666 O O . GLU A 1 90 ? -12.239 -1.710 -1.843 1.00 97.81 90 GLU A O 1
ATOM 671 N N . LEU A 1 91 ? -10.543 -0.244 -1.952 1.00 98.31 91 LEU A N 1
ATOM 672 C CA . LEU A 1 91 ? -9.486 -1.211 -1.683 1.00 98.31 91 LEU A CA 1
ATOM 673 C C . LEU A 1 91 ? -9.279 -1.306 -0.170 1.00 98.31 91 LEU A C 1
ATOM 675 O O . LEU A 1 91 ? -8.891 -0.336 0.473 1.00 98.31 91 LEU A O 1
ATOM 679 N N . VAL A 1 92 ? -9.511 -2.475 0.400 1.00 98.12 92 VAL A N 1
ATOM 680 C CA . VAL A 1 92 ? -9.280 -2.786 1.808 1.00 98.12 92 VAL A CA 1
ATOM 681 C C . VAL A 1 92 ? -7.909 -3.434 1.946 1.00 98.12 92 VAL A C 1
ATOM 683 O O . VAL A 1 92 ? -7.633 -4.452 1.312 1.00 98.12 92 VAL A O 1
ATOM 686 N N . ALA A 1 93 ? -7.061 -2.853 2.787 1.00 98.06 93 ALA A N 1
ATOM 687 C CA . ALA A 1 93 ? -5.774 -3.407 3.176 1.00 98.06 93 ALA A CA 1
ATOM 688 C C . ALA A 1 93 ? -5.842 -3.920 4.608 1.00 98.06 93 ALA A C 1
ATOM 690 O O . ALA A 1 93 ? -6.340 -3.223 5.494 1.00 98.06 93 ALA A O 1
ATOM 691 N N . ALA A 1 94 ? -5.312 -5.119 4.834 1.00 97.44 94 ALA A N 1
ATOM 692 C CA . ALA A 1 94 ? -5.190 -5.686 6.166 1.00 97.44 94 ALA A CA 1
ATOM 693 C C . ALA A 1 94 ? -3.823 -6.348 6.371 1.00 97.44 94 ALA A C 1
ATOM 695 O O . ALA A 1 94 ? -3.185 -6.836 5.430 1.00 97.44 94 ALA A O 1
ATOM 696 N N . GLY A 1 95 ? -3.343 -6.322 7.611 1.00 97.25 95 GLY A N 1
ATOM 697 C CA . GLY A 1 95 ? -2.013 -6.817 7.931 1.00 97.25 95 GLY A CA 1
ATOM 698 C C . GLY A 1 95 ? -1.562 -6.480 9.343 1.00 97.25 95 GLY A C 1
ATOM 699 O O . GLY A 1 95 ? -2.312 -6.658 10.298 1.00 97.25 95 GLY A O 1
ATOM 700 N N . SER A 1 96 ? -0.322 -6.019 9.455 1.00 96.00 96 SER A N 1
ATOM 701 C CA . SER A 1 96 ? 0.390 -5.777 10.708 1.00 96.00 96 SER A CA 1
ATOM 702 C C . SER A 1 96 ? 0.857 -4.325 10.784 1.00 96.00 96 SER A C 1
ATOM 704 O O . SER A 1 96 ? 2.057 -4.055 10.807 1.00 96.00 96 SER A O 1
ATOM 706 N N . PHE A 1 97 ? -0.087 -3.387 10.778 1.00 96.06 97 PHE A N 1
ATOM 707 C CA . PHE A 1 97 ? 0.173 -1.948 10.776 1.00 96.06 97 PHE A CA 1
ATOM 708 C C . PHE A 1 97 ? -0.726 -1.229 11.782 1.00 96.06 97 PHE A C 1
ATOM 710 O O . PHE A 1 97 ? -1.773 -1.735 12.186 1.00 96.06 97 PHE A O 1
ATOM 717 N N . THR A 1 98 ? -0.308 -0.036 12.189 1.00 96.12 98 THR A N 1
ATOM 718 C CA . THR A 1 98 ? -1.054 0.820 13.126 1.00 96.12 98 THR A CA 1
ATOM 719 C C . THR A 1 98 ? -1.422 2.175 12.529 1.00 96.12 98 THR A C 1
ATOM 721 O O . THR A 1 98 ? -2.198 2.918 13.133 1.00 96.12 98 THR A O 1
ATOM 724 N N . ALA A 1 99 ? -0.892 2.501 11.347 1.00 96.31 99 ALA A N 1
ATOM 725 C CA . ALA A 1 99 ? -1.210 3.720 10.628 1.00 96.31 99 ALA A CA 1
ATOM 726 C C . ALA A 1 99 ? -1.212 3.524 9.105 1.00 96.31 99 ALA A C 1
ATOM 728 O O . ALA A 1 99 ? -0.400 2.776 8.554 1.00 96.31 99 ALA A O 1
ATOM 729 N N . ALA A 1 100 ? -2.096 4.266 8.439 1.00 97.12 100 ALA A N 1
ATOM 730 C CA . ALA A 1 100 ? -2.193 4.368 6.987 1.00 97.12 100 ALA A CA 1
ATOM 731 C C . ALA A 1 100 ? -2.052 5.832 6.536 1.00 97.12 100 ALA A C 1
ATOM 733 O O . ALA A 1 100 ? -2.496 6.764 7.212 1.00 97.12 100 ALA A O 1
ATOM 734 N N . GLY A 1 101 ? -1.387 6.047 5.402 1.00 95.62 101 GLY A N 1
ATOM 735 C CA . GLY A 1 101 ? -1.147 7.367 4.817 1.00 95.62 101 GLY A CA 1
ATOM 736 C C . GLY A 1 101 ? -0.464 8.378 5.740 1.00 95.62 101 GLY A C 1
ATOM 737 O O . GLY A 1 101 ? -0.741 9.575 5.666 1.00 95.62 101 GLY A O 1
ATOM 738 N N . GLY A 1 102 ? 0.366 7.894 6.670 1.00 91.31 102 GLY A N 1
ATOM 739 C CA . GLY A 1 102 ? 1.128 8.699 7.633 1.00 91.31 102 GLY A CA 1
ATOM 740 C C . GLY A 1 102 ? 0.308 9.438 8.700 1.00 91.31 102 GLY A C 1
ATOM 741 O O . GLY A 1 102 ? 0.893 10.012 9.613 1.00 91.31 102 GLY A O 1
ATOM 742 N N . THR A 1 103 ? -1.024 9.442 8.611 1.00 92.38 103 THR A N 1
ATOM 743 C CA . THR A 1 103 ? -1.893 10.305 9.437 1.00 92.38 103 THR A CA 1
ATOM 744 C C . THR A 1 103 ? -3.128 9.600 9.984 1.00 92.38 103 THR A C 1
ATOM 746 O O . THR A 1 103 ? -3.670 10.031 11.000 1.00 92.38 103 THR A O 1
ATOM 749 N N . VAL A 1 104 ? -3.570 8.508 9.358 1.00 94.81 104 VAL A N 1
ATOM 750 C CA . VAL A 1 104 ? -4.766 7.771 9.772 1.00 94.81 104 VAL A CA 1
ATOM 751 C C . VAL A 1 104 ? -4.360 6.686 10.759 1.00 94.81 104 VAL A C 1
ATOM 753 O O . VAL A 1 104 ? -3.611 5.781 10.397 1.00 94.81 104 VAL A O 1
ATOM 756 N N . ALA A 1 105 ? -4.861 6.754 11.992 1.00 94.06 105 ALA A N 1
ATOM 757 C CA . ALA A 1 105 ? -4.720 5.670 12.958 1.00 94.06 105 ALA A CA 1
ATOM 758 C C . ALA A 1 105 ? -5.618 4.500 12.533 1.00 94.06 105 ALA A C 1
ATOM 760 O O . ALA A 1 105 ? -6.838 4.626 12.526 1.00 94.06 105 ALA A O 1
ATOM 761 N N . ALA A 1 106 ? -5.016 3.374 12.158 1.00 92.00 106 ALA A N 1
ATOM 762 C CA . ALA A 1 106 ? -5.725 2.228 11.606 1.00 92.00 106 ALA A CA 1
ATOM 763 C C . ALA A 1 106 ? -5.100 0.939 12.143 1.00 92.00 106 ALA A C 1
ATOM 765 O O . ALA A 1 106 ? -3.971 0.596 11.797 1.00 92.00 106 ALA A O 1
ATOM 766 N N . LEU A 1 107 ? -5.819 0.236 13.022 1.00 93.06 107 LEU A N 1
ATOM 767 C CA . LEU A 1 107 ? -5.321 -0.982 13.660 1.00 93.06 107 LEU A CA 1
ATOM 768 C C . LEU A 1 107 ? -5.552 -2.184 12.745 1.00 93.06 107 LEU A C 1
ATOM 770 O O . LEU A 1 107 ? -6.646 -2.748 12.718 1.00 93.06 107 LEU A O 1
ATOM 774 N N . ASN A 1 108 ? -4.511 -2.572 12.008 1.00 95.88 108 ASN A N 1
ATOM 775 C CA . ASN A 1 108 ? -4.433 -3.773 11.169 1.00 95.88 108 ASN A CA 1
ATOM 776 C C . ASN A 1 108 ? -5.421 -3.846 9.989 1.00 95.88 108 ASN A C 1
ATOM 778 O O . ASN A 1 108 ? -5.381 -4.821 9.239 1.00 95.88 108 ASN A O 1
ATOM 782 N N . ILE A 1 109 ? -6.285 -2.842 9.799 1.00 97.19 109 ILE A N 1
ATOM 783 C CA . ILE A 1 109 ? -7.212 -2.735 8.669 1.00 97.19 109 ILE A CA 1
ATOM 784 C C . ILE A 1 109 ? -7.479 -1.267 8.306 1.00 97.19 109 ILE A C 1
ATOM 786 O O . ILE A 1 109 ? -7.720 -0.436 9.181 1.00 97.19 109 ILE A O 1
ATOM 790 N N . ALA A 1 110 ? -7.442 -0.949 7.013 1.00 97.38 110 ALA A N 1
ATOM 791 C CA . ALA A 1 110 ? -7.747 0.370 6.461 1.00 97.38 110 ALA A CA 1
ATOM 792 C C . ALA A 1 110 ? -8.351 0.226 5.060 1.00 97.38 110 ALA A C 1
ATOM 794 O O . ALA A 1 110 ? -8.128 -0.777 4.381 1.00 97.38 110 ALA A O 1
ATOM 795 N N . LYS A 1 111 ? -9.087 1.237 4.603 1.00 97.50 111 LYS A N 1
ATOM 796 C CA . LYS A 1 111 ? -9.672 1.285 3.260 1.00 97.50 111 LYS A CA 1
ATOM 797 C C . LYS A 1 111 ? -9.183 2.489 2.464 1.00 97.50 111 LYS A C 1
ATOM 799 O O . LYS A 1 111 ? -8.942 3.554 3.026 1.00 97.50 111 LYS A O 1
ATOM 804 N N . TRP A 1 112 ? -9.061 2.309 1.158 1.00 98.38 112 TRP A N 1
ATOM 805 C CA . TRP A 1 112 ? -8.608 3.287 0.182 1.00 98.38 112 TRP A CA 1
ATOM 806 C C . TRP A 1 112 ? -9.671 3.465 -0.899 1.00 98.38 112 TRP A C 1
ATOM 808 O O . TRP A 1 112 ? -10.022 2.521 -1.604 1.00 98.38 112 TRP A O 1
ATOM 818 N N . ASN A 1 113 ? -10.164 4.688 -1.066 1.00 97.31 113 ASN A N 1
ATOM 819 C CA . ASN A 1 113 ? -11.217 5.010 -2.041 1.00 97.31 113 ASN A CA 1
ATOM 820 C C . ASN A 1 113 ? -10.680 5.442 -3.4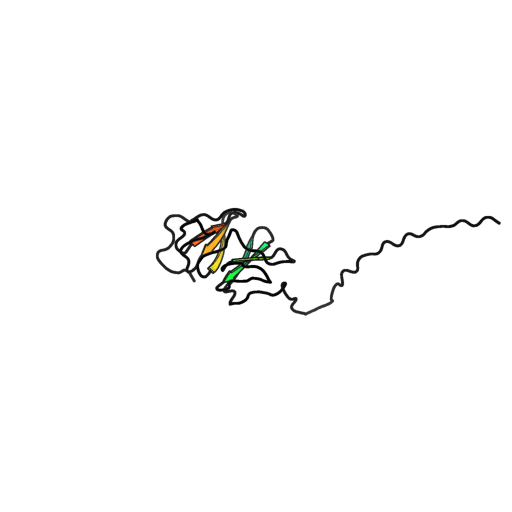23 1.00 97.31 113 ASN A C 1
ATOM 822 O O . ASN A 1 113 ? -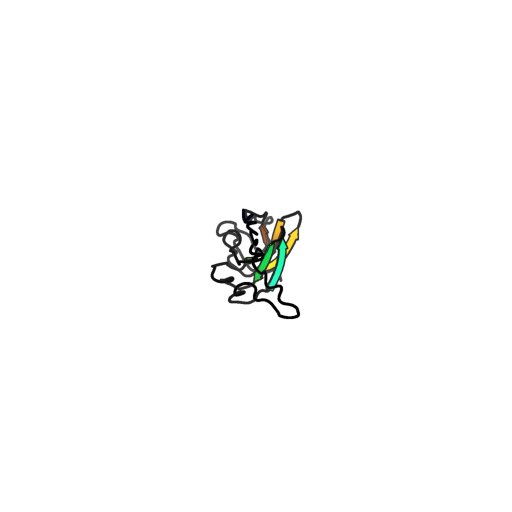11.458 5.817 -4.297 1.00 97.31 113 ASN A O 1
ATOM 826 N N . GLY A 1 114 ? -9.358 5.436 -3.620 1.00 96.75 114 GLY A N 1
ATOM 827 C CA . GLY A 1 114 ? -8.702 5.994 -4.810 1.00 96.75 114 GLY A CA 1
ATOM 828 C C . GLY A 1 114 ? -7.873 7.248 -4.524 1.00 96.75 114 GLY A C 1
ATOM 829 O O . GLY A 1 114 ? -6.944 7.540 -5.280 1.00 96.75 114 GLY A O 1
ATOM 830 N N . THR A 1 115 ? -8.154 7.955 -3.425 1.00 96.12 115 THR A N 1
ATOM 831 C CA . THR A 1 115 ? -7.496 9.226 -3.075 1.00 96.12 115 THR A CA 1
ATOM 832 C C . THR A 1 115 ? -7.095 9.349 -1.608 1.00 96.12 115 THR A C 1
ATOM 834 O O . THR A 1 115 ? -6.095 10.005 -1.316 1.00 96.12 115 THR A O 1
ATOM 837 N N . THR A 1 116 ? -7.830 8.728 -0.686 1.00 97.12 116 THR A N 1
ATOM 838 C CA . THR A 1 116 ? -7.595 8.842 0.758 1.00 97.12 116 THR A CA 1
ATOM 839 C C . THR A 1 116 ? -7.726 7.504 1.468 1.00 97.12 116 THR A C 1
ATOM 841 O O . THR A 1 116 ? -8.629 6.717 1.168 1.00 97.12 116 THR A O 1
ATOM 844 N N . TRP A 1 117 ? -6.853 7.286 2.454 1.00 97.88 117 TRP A N 1
ATOM 845 C CA . TRP A 1 117 ? -6.997 6.209 3.427 1.00 97.88 117 TRP A CA 1
ATOM 846 C C . TRP A 1 117 ? -8.035 6.590 4.486 1.00 97.88 117 TRP A C 1
ATOM 848 O O . TRP A 1 117 ? -8.159 7.753 4.869 1.00 97.88 117 TRP A O 1
ATOM 858 N N . THR A 1 118 ? -8.783 5.611 4.971 1.00 96.62 118 THR A N 1
ATOM 859 C CA . THR A 1 118 ? -9.682 5.737 6.123 1.00 96.62 118 THR A CA 1
ATOM 860 C C . THR A 1 118 ? -9.571 4.468 6.956 1.00 96.62 118 THR A C 1
ATOM 862 O O . THR A 1 118 ? -9.283 3.392 6.427 1.00 96.62 118 THR A O 1
ATOM 865 N N . ASP A 1 119 ? -9.759 4.589 8.262 1.00 92.75 119 ASP A N 1
ATOM 866 C CA . ASP A 1 119 ? -9.876 3.441 9.148 1.00 92.75 119 ASP A CA 1
ATOM 867 C C . ASP A 1 119 ? -11.175 2.662 8.877 1.00 92.75 119 ASP A C 1
ATOM 869 O O . ASP A 1 119 ? -12.056 3.068 8.109 1.00 92.75 119 ASP A O 1
ATOM 873 N N . LEU A 1 120 ? -11.277 1.483 9.484 1.00 88.88 120 LEU A N 1
ATOM 874 C CA . LEU A 1 120 ? -12.466 0.643 9.404 1.00 88.88 120 LEU A CA 1
ATOM 875 C C . LEU A 1 120 ? -12.955 0.359 10.830 1.00 88.88 120 LEU A C 1
ATOM 877 O O . LEU A 1 120 ? -12.728 -0.709 11.397 1.00 88.88 120 LEU A O 1
ATOM 881 N N . GLY A 1 121 ? -13.587 1.373 11.430 1.00 83.31 121 GLY A N 1
ATOM 882 C CA . GLY A 1 121 ? -14.059 1.339 12.816 1.00 83.31 121 GLY A CA 1
ATOM 883 C C . GLY A 1 121 ? -12.906 1.273 13.822 1.00 83.31 121 GLY A C 1
ATOM 884 O O . GLY A 1 121 ? -11.860 1.875 13.620 1.00 83.31 121 GLY A O 1
ATOM 885 N N . SER A 1 122 ? -13.065 0.501 14.902 1.00 80.12 122 SER A N 1
ATOM 886 C CA . SER A 1 122 ? -12.010 0.310 15.915 1.00 80.12 122 SER A CA 1
ATOM 887 C C . SER A 1 122 ? -10.808 -0.516 15.430 1.00 80.12 122 SER A C 1
ATOM 889 O O . SER A 1 122 ? -9.891 -0.775 16.209 1.00 80.12 122 SER A O 1
ATOM 891 N N . GLY A 1 123 ? -10.823 -0.974 14.177 1.00 79.25 123 GLY A N 1
ATOM 892 C CA . GLY A 1 123 ? -9.837 -1.891 13.624 1.00 79.25 123 GLY A CA 1
ATOM 893 C C . GLY A 1 123 ? -9.899 -3.291 14.241 1.00 79.25 123 GLY A C 1
ATOM 894 O O . GLY A 1 123 ? -10.913 -3.694 14.819 1.00 79.25 123 GLY A O 1
ATOM 895 N N . LEU A 1 124 ? -8.811 -4.046 14.088 1.00 82.38 124 LEU A N 1
ATOM 896 C CA . LEU A 1 124 ? -8.697 -5.438 14.523 1.00 82.38 124 LEU A CA 1
ATOM 897 C C . LEU A 1 124 ? -7.681 -5.571 15.659 1.00 82.38 124 LEU A C 1
ATOM 899 O O . LEU A 1 124 ? -6.613 -4.958 15.652 1.00 82.38 124 LEU A O 1
ATOM 903 N N . ASN A 1 125 ? -8.008 -6.416 16.635 1.00 79.38 125 ASN A N 1
ATOM 904 C CA . ASN A 1 125 ? -7.223 -6.650 17.852 1.00 79.38 125 ASN A CA 1
ATOM 905 C C . ASN A 1 125 ? -5.993 -7.560 17.650 1.00 79.38 125 ASN A C 1
ATOM 907 O O . ASN A 1 125 ? -5.310 -7.884 18.620 1.00 79.38 125 ASN A O 1
ATOM 911 N N . GLY A 1 126 ? -5.703 -7.969 16.414 1.00 77.00 126 GLY A N 1
ATOM 912 C CA . GLY A 1 126 ? -4.565 -8.806 16.053 1.00 77.00 126 GLY A CA 1
ATOM 913 C C . GLY A 1 126 ? -4.185 -8.645 14.582 1.00 77.00 126 GLY A C 1
ATOM 914 O O . GLY A 1 126 ? -4.922 -8.037 13.804 1.00 77.00 126 GLY A O 1
ATOM 915 N N . GLN A 1 127 ? -3.022 -9.188 14.221 1.00 71.44 127 GLN A N 1
ATOM 916 C CA . GLN A 1 127 ? -2.545 -9.210 12.838 1.00 71.44 127 GLN A CA 1
ATOM 917 C C . GLN A 1 127 ? -3.483 -10.047 11.960 1.00 71.44 127 GLN A C 1
ATOM 919 O O . GLN A 1 127 ? -3.968 -11.097 12.384 1.00 71.44 127 GLN A O 1
ATOM 924 N N . VAL A 1 128 ? -3.702 -9.592 10.729 1.00 80.12 128 VAL A N 1
ATOM 925 C CA . VAL A 1 128 ? -4.468 -10.320 9.703 1.00 80.12 128 VAL A CA 1
ATOM 926 C C . VAL A 1 128 ? -3.495 -10.953 8.719 1.00 80.12 128 VAL A C 1
ATOM 928 O O . VAL A 1 128 ? -2.545 -10.278 8.334 1.00 80.12 128 VAL A O 1
ATOM 931 N N . PHE A 1 129 ? -3.713 -12.207 8.318 1.00 76.75 129 PHE A N 1
ATOM 932 C CA . PHE A 1 129 ? -2.857 -12.949 7.383 1.00 76.75 129 PHE A CA 1
ATOM 933 C C . PHE A 1 129 ? -3.522 -13.111 6.019 1.00 76.75 129 PHE A C 1
ATOM 935 O O . PHE A 1 129 ? -4.748 -13.364 5.995 1.00 76.75 129 PHE A O 1
#

Foldseek 3Di:
DDDDDDDDDDDPDPDPPPPDDDDDDDLQAAFPDDFQEWDDAPQKIKTAFCGQDGRNDGAHRMWIGNSHDIDHDLQHFPGGFNYWDDDPRKIKTFFCGQDDNVPEGEHRIWIGNPHDIYHDPPHDPDGDD

Secondary structure (DSSP, 8-state):
--------------------S--PPP-SS-BSS-EEEEEEETTEEEEEES-SEETTEE--SEEEE-SS-EEESTT-BSSEEEEEEEETTEEEEEEE-SEETTTEE-SSEEEE-SS-EEE-TT--SS---